Protein AF-A0A392MQQ7-F1 (afdb_monomer_lite)

Foldseek 3Di:
DDWCFPPCVVVLVCLLVVCVVPVDCVSVVVNVVSVVVQCVLQDDVLGGFDADPPPSHGPAQKDAPRCQCVLVSCVSVVNNPSSVRNNVVQVVLCVVPVHRARIAGPVVRHGDDDDPPPD

Structure (mmCIF, N/CA/C/O backbone):
data_AF-A0A392MQQ7-F1
#
_entry.id   AF-A0A392MQQ7-F1
#
loop_
_atom_site.group_PDB
_atom_site.id
_atom_site.type_symbol
_atom_site.label_atom_id
_atom_site.label_alt_id
_atom_site.label_comp_id
_atom_site.label_asym_id
_atom_site.label_entity_id
_atom_site.label_seq_id
_atom_site.pdbx_PDB_ins_code
_atom_site.Cartn_x
_atom_site.Cartn_y
_atom_site.Cartn_z
_atom_site.occupancy
_atom_site.B_iso_or_equiv
_atom_site.auth_seq_id
_atom_site.auth_comp_id
_atom_site.auth_asym_id
_atom_site.auth_atom_id
_atom_site.pdbx_PDB_model_num
ATOM 1 N N . ASP A 1 1 ? 8.152 13.358 -1.008 1.00 88.25 1 ASP A N 1
ATOM 2 C CA . ASP A 1 1 ? 7.552 12.265 -1.799 1.00 88.25 1 ASP A CA 1
ATOM 3 C C . ASP A 1 1 ? 6.572 11.486 -0.942 1.00 88.25 1 ASP A C 1
ATOM 5 O O . ASP A 1 1 ? 6.660 11.557 0.279 1.00 88.25 1 ASP A O 1
ATOM 9 N N . ALA A 1 2 ? 5.612 10.821 -1.573 1.00 93.12 2 ALA A N 1
ATOM 10 C CA . ALA A 1 2 ? 4.586 9.995 -0.956 1.00 93.12 2 ALA A CA 1
ATOM 11 C C . ALA A 1 2 ? 4.631 8.593 -1.574 1.00 93.12 2 ALA A C 1
ATOM 13 O O . ALA A 1 2 ? 4.889 8.437 -2.769 1.00 93.12 2 ALA A O 1
ATOM 14 N N . GLY A 1 3 ? 4.377 7.580 -0.752 1.00 94.69 3 GLY A N 1
ATOM 15 C CA . GLY A 1 3 ? 4.466 6.176 -1.125 1.00 94.69 3 GLY A CA 1
ATOM 16 C C . GLY A 1 3 ? 3.778 5.290 -0.089 1.00 94.69 3 GLY A C 1
ATOM 17 O O . GLY A 1 3 ? 3.168 5.778 0.865 1.00 94.69 3 GLY A O 1
ATOM 18 N N . ILE A 1 4 ? 3.899 3.979 -0.283 1.00 96.31 4 ILE A N 1
ATOM 19 C CA . ILE A 1 4 ? 3.416 2.967 0.670 1.00 96.31 4 ILE A CA 1
ATOM 20 C C . ILE A 1 4 ? 4.543 2.098 1.245 1.00 96.31 4 ILE A C 1
ATOM 22 O O . ILE A 1 4 ? 4.262 1.211 2.033 1.00 96.31 4 ILE A O 1
ATOM 26 N N . GLY A 1 5 ? 5.792 2.288 0.808 1.00 91.44 5 GLY A N 1
ATOM 27 C CA . GLY A 1 5 ? 6.932 1.453 1.201 1.00 91.44 5 GLY A CA 1
ATOM 28 C C . GLY A 1 5 ? 7.790 2.095 2.288 1.00 91.44 5 GLY A C 1
ATOM 29 O O . GLY A 1 5 ? 7.271 2.689 3.232 1.00 91.44 5 GLY A O 1
ATOM 30 N N . THR 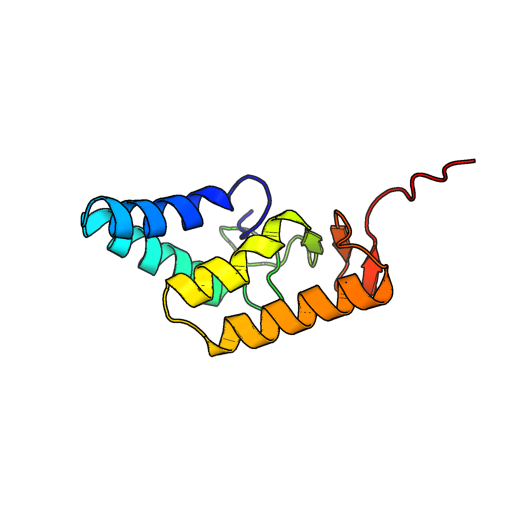A 1 6 ? 9.108 1.994 2.120 1.00 88.81 6 THR A N 1
ATOM 31 C CA . THR A 1 6 ? 10.133 2.478 3.053 1.00 88.81 6 THR A CA 1
ATOM 32 C C . THR A 1 6 ? 9.780 3.807 3.729 1.00 88.81 6 THR A C 1
ATOM 34 O O . THR A 1 6 ? 9.406 4.778 3.072 1.00 88.81 6 THR A O 1
ATOM 37 N N . SER A 1 7 ? 9.964 3.857 5.050 1.00 90.56 7 SER A N 1
ATOM 38 C CA . SER A 1 7 ? 9.751 5.025 5.925 1.00 90.56 7 SER A CA 1
ATOM 39 C C . SER A 1 7 ? 8.295 5.419 6.201 1.00 90.56 7 SER A C 1
ATOM 41 O O . SER A 1 7 ? 8.081 6.271 7.063 1.00 90.56 7 SER A O 1
ATOM 43 N N . ILE A 1 8 ? 7.303 4.833 5.521 1.00 95.38 8 ILE A N 1
ATOM 44 C CA . ILE A 1 8 ? 5.876 5.152 5.729 1.00 95.38 8 ILE A CA 1
ATOM 45 C C . ILE A 1 8 ? 4.974 3.915 5.858 1.00 95.38 8 ILE A C 1
ATOM 47 O O . ILE A 1 8 ? 3.872 4.023 6.381 1.00 95.38 8 ILE A O 1
ATOM 51 N N . ASP A 1 9 ? 5.427 2.737 5.437 1.00 95.31 9 ASP A N 1
ATOM 52 C CA . ASP A 1 9 ? 4.721 1.451 5.526 1.00 95.31 9 ASP A CA 1
ATOM 53 C C . ASP A 1 9 ? 3.928 1.241 6.836 1.00 95.31 9 ASP A C 1
ATOM 55 O O . ASP A 1 9 ? 2.696 1.137 6.847 1.00 95.31 9 ASP A O 1
ATOM 59 N N . SER A 1 10 ? 4.635 1.265 7.959 1.00 97.12 10 SER A N 1
ATOM 60 C CA . SER A 1 10 ? 4.128 1.001 9.303 1.00 97.12 10 SER A CA 1
ATOM 61 C C . SER A 1 10 ? 3.136 2.049 9.807 1.00 97.12 10 SER A C 1
ATOM 63 O O . SER A 1 10 ? 2.332 1.728 10.683 1.00 97.12 10 SER A O 1
ATOM 65 N N . PHE A 1 11 ? 3.114 3.262 9.240 1.00 98.12 11 PHE A N 1
ATOM 66 C CA . PHE A 1 11 ? 2.088 4.262 9.554 1.00 98.12 11 PHE A CA 1
ATOM 67 C C . PHE A 1 11 ? 0.697 3.735 9.187 1.00 98.12 11 PHE A C 1
ATOM 69 O O . PHE A 1 11 ? -0.196 3.719 10.034 1.00 98.12 11 PHE A O 1
ATOM 76 N N . TYR A 1 12 ? 0.527 3.215 7.967 1.00 98.38 12 TYR A N 1
ATOM 77 C CA . TYR A 1 12 ? -0.748 2.638 7.533 1.00 98.38 12 TYR A CA 1
ATOM 78 C C . TYR A 1 12 ? -1.119 1.405 8.357 1.00 98.38 12 TYR A C 1
ATOM 80 O O . TYR A 1 12 ? -2.272 1.249 8.765 1.00 98.38 12 TYR A O 1
ATOM 88 N N . GLU A 1 13 ? -0.140 0.537 8.632 1.00 98.25 13 GLU A N 1
ATOM 89 C CA . GLU A 1 13 ? -0.378 -0.661 9.434 1.00 98.25 13 GLU A CA 1
ATOM 90 C C . GLU A 1 13 ? -0.863 -0.324 10.839 1.00 98.25 13 GLU A C 1
ATOM 92 O O . GLU A 1 13 ? -1.786 -0.966 11.338 1.00 98.25 13 GLU A O 1
ATOM 97 N N . TYR A 1 14 ? -0.230 0.649 11.493 1.00 98.25 14 TYR A N 1
ATOM 98 C CA . TYR A 1 14 ? -0.505 0.948 12.891 1.00 98.25 14 TYR A CA 1
ATOM 99 C C . TYR A 1 14 ? -1.840 1.650 13.060 1.00 98.25 14 TYR A C 1
ATOM 101 O O . TYR A 1 14 ? -2.511 1.365 14.042 1.00 98.25 14 TYR A O 1
ATOM 109 N N . LEU A 1 15 ? -2.276 2.480 12.110 1.00 98.62 15 LEU A N 1
ATOM 110 C CA . LEU A 1 15 ? -3.612 3.074 12.172 1.00 98.62 15 LEU A CA 1
ATOM 111 C C . LEU A 1 15 ? -4.702 1.994 12.159 1.00 98.62 15 LEU A C 1
ATOM 113 O O . LEU A 1 15 ? -5.530 1.937 13.068 1.00 98.62 15 LEU A O 1
ATOM 117 N N . LEU A 1 16 ? -4.660 1.067 11.196 1.00 98.56 16 LEU A N 1
ATOM 118 C CA . LEU A 1 16 ? -5.671 0.010 11.141 1.00 98.56 16 LEU A CA 1
ATOM 119 C C . LEU A 1 16 ? -5.552 -0.959 12.325 1.00 98.56 16 LEU A C 1
ATOM 121 O O . LEU A 1 16 ? -6.556 -1.324 12.933 1.00 98.56 16 LEU A O 1
ATOM 125 N N . LYS A 1 17 ? -4.331 -1.369 12.692 1.00 98.44 17 LYS A N 1
ATOM 126 C CA . LYS A 1 17 ? -4.115 -2.289 13.822 1.00 98.44 17 LYS A CA 1
ATOM 127 C C . LYS A 1 17 ? -4.505 -1.657 15.160 1.00 98.44 17 LYS A C 1
ATOM 129 O O . LYS A 1 17 ? -5.050 -2.364 16.002 1.00 98.44 17 LYS A O 1
ATOM 134 N N . ALA A 1 18 ? -4.262 -0.362 15.363 1.00 98.38 18 ALA A N 1
ATOM 135 C CA . ALA A 1 18 ? -4.669 0.352 16.572 1.00 98.38 18 ALA A CA 1
ATOM 136 C C . ALA A 1 18 ? -6.192 0.428 16.685 1.00 98.38 18 ALA A C 1
ATOM 138 O O . ALA A 1 18 ? -6.722 0.126 17.753 1.00 98.38 18 ALA A O 1
ATOM 139 N N . TYR A 1 19 ? -6.901 0.724 15.589 1.00 98.44 19 TYR A N 1
ATOM 140 C CA . TYR A 1 19 ? -8.361 0.632 15.570 1.00 98.44 19 TYR A CA 1
ATOM 141 C C . TYR A 1 19 ? -8.845 -0.771 15.952 1.00 98.44 19 TYR A C 1
ATOM 143 O O . TYR A 1 19 ? -9.661 -0.922 16.854 1.00 98.44 19 TYR A O 1
ATOM 151 N N . LEU A 1 20 ? -8.302 -1.815 15.322 1.00 97.75 20 LEU A N 1
ATOM 152 C CA . LEU A 1 20 ? -8.719 -3.193 15.601 1.00 97.75 20 LEU A CA 1
ATOM 153 C C . LEU A 1 20 ? -8.420 -3.636 17.038 1.00 97.75 20 LEU A C 1
ATOM 155 O O . LEU A 1 20 ? -9.161 -4.444 17.596 1.00 97.75 20 LEU A O 1
ATOM 159 N N . LEU A 1 21 ? -7.328 -3.144 17.626 1.00 98.31 21 LEU A N 1
ATOM 160 C CA . LEU A 1 21 ? -6.901 -3.517 18.972 1.00 98.31 21 LEU A CA 1
ATOM 161 C C . LEU A 1 21 ? -7.637 -2.736 20.066 1.00 98.31 21 LEU A C 1
ATOM 163 O O . LEU A 1 21 ? -7.980 -3.314 21.096 1.00 98.31 21 LEU A O 1
ATOM 167 N N . PHE A 1 22 ? -7.846 -1.434 19.866 1.00 98.06 22 PHE A N 1
ATOM 168 C CA . PHE A 1 22 ? -8.353 -0.525 20.899 1.00 98.06 22 PHE A CA 1
ATOM 169 C C . PHE A 1 22 ? -9.795 -0.063 20.664 1.00 98.06 22 PHE A C 1
ATOM 171 O O . PHE A 1 22 ? -10.434 0.400 21.605 1.00 98.06 22 PHE A O 1
ATOM 178 N N . GLY A 1 23 ? -10.320 -0.202 19.446 1.00 97.25 23 GLY A N 1
ATOM 179 C CA . GLY A 1 23 ? -11.664 0.244 19.069 1.00 97.25 23 GLY A CA 1
ATOM 180 C C . GLY A 1 23 ? -11.817 1.762 18.948 1.00 97.25 23 GLY A C 1
ATOM 181 O O . GLY A 1 23 ? -12.941 2.252 18.967 1.00 97.25 23 GLY A O 1
ATOM 182 N N . ASP A 1 24 ? -10.713 2.511 18.867 1.00 97.44 24 ASP A N 1
ATOM 183 C CA . ASP A 1 24 ? -10.748 3.969 18.734 1.00 97.44 24 ASP A CA 1
ATOM 184 C C . ASP A 1 24 ? -10.944 4.380 17.267 1.00 97.44 24 ASP A C 1
ATOM 186 O O . ASP A 1 24 ? -10.067 4.193 16.418 1.00 97.44 24 ASP A O 1
ATOM 190 N N . GLU A 1 25 ? -12.126 4.924 16.982 1.00 97.88 25 GLU A N 1
ATOM 191 C CA . GLU A 1 25 ? -12.581 5.337 15.653 1.00 97.88 25 GLU A CA 1
ATOM 192 C C . GLU A 1 25 ? -11.716 6.447 15.032 1.00 97.88 25 GLU A C 1
ATOM 194 O O . GLU A 1 25 ? -11.687 6.574 13.807 1.00 97.88 25 GLU A O 1
ATOM 199 N N . GLU A 1 26 ? -10.966 7.223 15.826 1.00 98.19 26 GLU A N 1
ATOM 200 C CA . GLU A 1 26 ? -10.044 8.228 15.278 1.00 98.19 26 GLU A CA 1
ATOM 201 C C . GLU A 1 26 ? -8.966 7.568 14.406 1.00 98.19 26 GLU A C 1
ATOM 203 O O . GLU A 1 26 ? -8.674 8.040 13.304 1.00 98.19 26 GLU A O 1
ATOM 208 N N . TYR A 1 27 ? -8.425 6.423 14.836 1.00 98.44 27 TYR A N 1
ATOM 209 C CA . TYR A 1 27 ? -7.438 5.691 14.042 1.00 98.44 27 TYR A CA 1
ATOM 210 C C . TYR A 1 27 ? -8.032 5.129 12.752 1.00 98.44 27 TYR A C 1
ATOM 212 O O . TYR A 1 27 ? -7.363 5.156 11.716 1.00 98.44 27 TYR A O 1
ATOM 220 N N . LEU A 1 28 ? -9.283 4.653 12.791 1.00 98.44 28 LEU A N 1
ATOM 221 C CA . LEU A 1 28 ? -9.968 4.182 11.588 1.00 98.44 28 LEU A CA 1
ATOM 222 C C . LEU A 1 28 ? -10.189 5.328 10.602 1.00 98.44 28 LEU A C 1
ATOM 224 O O . LEU A 1 28 ? -9.929 5.160 9.413 1.00 98.44 28 LEU A O 1
ATOM 228 N N . TYR A 1 29 ? -10.630 6.485 11.091 1.00 98.56 29 TYR A N 1
ATOM 229 C CA . TYR A 1 29 ? -10.845 7.668 10.266 1.00 98.56 29 TYR A CA 1
ATOM 230 C C . TYR A 1 29 ? -9.554 8.096 9.554 1.00 98.56 29 TYR A C 1
ATOM 232 O O . TYR A 1 29 ? -9.535 8.228 8.331 1.00 98.56 29 TYR A O 1
ATOM 240 N N . ILE A 1 30 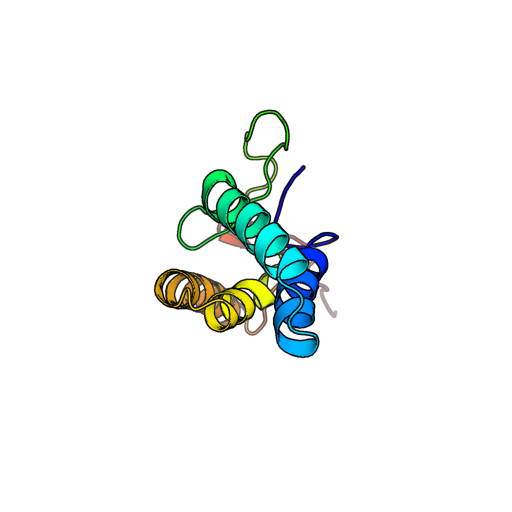? -8.444 8.228 10.290 1.00 98.56 30 ILE A N 1
ATOM 241 C CA . ILE A 1 30 ? -7.151 8.607 9.699 1.00 98.56 30 ILE A CA 1
ATOM 242 C C . ILE A 1 30 ? -6.674 7.533 8.709 1.00 98.56 30 ILE A C 1
ATOM 244 O O . ILE A 1 30 ? -6.175 7.871 7.634 1.00 98.56 30 ILE A O 1
ATOM 248 N N . PHE A 1 31 ? -6.850 6.245 9.035 1.00 98.62 31 PHE A N 1
ATOM 249 C CA . PHE A 1 31 ? -6.525 5.149 8.119 1.00 98.62 31 PHE A CA 1
ATOM 250 C C . PHE A 1 31 ? -7.305 5.262 6.810 1.00 98.62 31 PHE A C 1
ATOM 252 O O . PHE A 1 31 ? -6.709 5.147 5.744 1.00 98.62 31 PHE A O 1
ATOM 259 N N . GLN A 1 32 ? -8.617 5.490 6.875 1.00 98.56 32 GLN A N 1
ATOM 260 C CA . GLN A 1 32 ? -9.476 5.577 5.696 1.00 98.56 32 GLN A CA 1
ATOM 261 C C . GLN A 1 32 ? -9.088 6.751 4.795 1.00 98.56 32 GLN A C 1
ATOM 263 O O . GLN A 1 32 ? -8.977 6.564 3.583 1.00 98.56 32 GLN A O 1
ATOM 268 N N . GLU A 1 33 ? -8.805 7.922 5.372 1.00 98.62 33 GLU A N 1
ATOM 269 C CA . GLU A 1 33 ? -8.338 9.091 4.617 1.00 98.62 33 GLU A CA 1
ATOM 270 C C . GLU A 1 33 ? -6.992 8.811 3.930 1.00 98.62 33 GLU A C 1
ATOM 272 O O . GLU A 1 33 ? -6.843 9.017 2.722 1.00 98.62 33 GLU A O 1
ATOM 277 N N . ALA A 1 34 ? -6.023 8.263 4.670 1.00 98.25 34 ALA A N 1
ATOM 278 C CA . ALA A 1 34 ? -4.706 7.932 4.132 1.00 98.25 34 ALA A CA 1
ATOM 279 C C . ALA A 1 34 ? -4.772 6.824 3.065 1.00 98.25 34 ALA A C 1
ATOM 281 O O . ALA A 1 34 ? -4.129 6.927 2.020 1.00 98.25 34 ALA A O 1
ATOM 282 N N . TYR A 1 35 ? -5.567 5.778 3.298 1.00 98.44 35 TYR A N 1
ATOM 283 C CA . TYR A 1 35 ? -5.770 4.673 2.362 1.00 98.44 35 TYR A CA 1
ATOM 284 C C . TYR A 1 35 ? -6.443 5.150 1.074 1.00 98.44 35 TYR A C 1
ATOM 286 O O . TYR A 1 35 ? -5.990 4.812 -0.018 1.00 98.44 35 TYR A O 1
ATOM 294 N N . SER A 1 36 ? -7.486 5.976 1.189 1.00 98.38 36 SER A N 1
ATOM 295 C CA . SER A 1 36 ? -8.179 6.572 0.043 1.00 98.38 36 SER A CA 1
ATOM 296 C C . SER A 1 36 ? -7.220 7.408 -0.809 1.00 98.38 36 SER A C 1
ATOM 298 O O . SER A 1 36 ? -7.149 7.224 -2.026 1.00 98.38 36 SER A O 1
ATOM 300 N N . ALA A 1 37 ? -6.398 8.252 -0.175 1.00 97.81 37 ALA A N 1
ATOM 301 C CA . ALA A 1 37 ? -5.371 9.026 -0.867 1.00 97.81 37 ALA A CA 1
ATOM 302 C C . ALA A 1 37 ? -4.320 8.127 -1.545 1.00 97.81 37 ALA A C 1
ATOM 304 O O . ALA A 1 37 ? -3.984 8.346 -2.710 1.00 97.81 37 ALA A O 1
ATOM 305 N N . ALA A 1 38 ? -3.843 7.079 -0.865 1.00 97.81 38 ALA A N 1
ATOM 306 C CA . ALA A 1 38 ? -2.897 6.121 -1.437 1.00 97.81 38 ALA A CA 1
ATOM 307 C C . ALA A 1 38 ? -3.481 5.406 -2.667 1.00 97.81 38 ALA A C 1
ATOM 309 O O . ALA A 1 38 ? -2.831 5.313 -3.708 1.00 97.81 38 ALA A O 1
ATOM 310 N N . MET A 1 39 ? -4.733 4.955 -2.581 1.00 97.75 39 MET A N 1
ATOM 311 C CA . MET A 1 39 ? -5.434 4.311 -3.694 1.00 97.75 39 MET A CA 1
ATOM 312 C C . MET A 1 39 ? -5.734 5.268 -4.850 1.00 97.75 39 MET A C 1
ATOM 314 O O . MET A 1 39 ? -5.851 4.819 -5.986 1.00 97.75 39 MET A O 1
ATOM 318 N N . HIS A 1 40 ? -5.853 6.570 -4.591 1.00 97.19 40 HIS A N 1
ATOM 319 C CA . HIS A 1 40 ? -6.096 7.563 -5.633 1.00 97.19 40 HIS A CA 1
ATOM 320 C C . HIS A 1 40 ? -4.814 7.999 -6.357 1.00 97.19 40 HIS A C 1
ATOM 322 O O . HIS A 1 40 ? -4.810 8.092 -7.582 1.00 97.19 40 HIS A O 1
ATOM 328 N N . TYR A 1 41 ? -3.737 8.269 -5.614 1.00 96.75 41 TYR A N 1
ATOM 329 C CA . TYR A 1 41 ? -2.525 8.891 -6.163 1.00 96.75 41 TYR A CA 1
ATOM 330 C C . TYR A 1 41 ? -1.377 7.917 -6.433 1.00 96.75 41 TYR A C 1
ATOM 332 O O . TYR A 1 41 ? -0.546 8.197 -7.290 1.00 96.75 41 TYR A O 1
ATOM 340 N N . LEU A 1 42 ? -1.291 6.807 -5.695 1.00 96.31 42 LEU A N 1
ATOM 341 C CA . LEU A 1 42 ? -0.134 5.903 -5.752 1.00 96.31 42 LEU A CA 1
ATOM 342 C C . LEU A 1 42 ? -0.427 4.634 -6.550 1.00 96.31 42 LEU A C 1
ATOM 344 O O . LEU A 1 42 ? 0.494 4.016 -7.083 1.00 96.31 42 LEU A O 1
ATOM 348 N N . TYR A 1 43 ? -1.695 4.224 -6.609 1.00 96.50 43 TYR A N 1
ATOM 349 C CA . TYR A 1 43 ? -2.106 2.967 -7.218 1.00 96.50 43 TYR A CA 1
ATOM 350 C C . TYR A 1 43 ? -2.162 3.052 -8.747 1.00 96.50 43 TYR A C 1
ATOM 352 O O . TYR A 1 43 ? -2.999 3.732 -9.338 1.00 96.50 43 TYR A O 1
ATOM 360 N N . HIS A 1 44 ? -1.306 2.266 -9.388 1.00 94.31 44 HIS A N 1
ATOM 361 C CA . HIS A 1 44 ? -1.294 2.023 -10.823 1.00 94.31 44 HIS A CA 1
ATOM 362 C C . HIS A 1 44 ? -1.389 0.524 -11.053 1.00 94.31 44 HIS A C 1
ATOM 364 O O . HIS A 1 44 ? -0.363 -0.153 -11.083 1.00 94.31 44 HIS A O 1
ATOM 370 N N . ASP A 1 45 ? -2.616 0.010 -11.181 1.00 94.25 45 ASP A N 1
ATOM 371 C CA . ASP A 1 45 ? -2.891 -1.430 -11.207 1.00 94.25 45 ASP A CA 1
ATOM 372 C C . ASP A 1 45 ? -1.868 -2.232 -12.043 1.00 94.25 45 ASP A C 1
ATOM 374 O O . ASP A 1 45 ? -1.655 -1.908 -13.217 1.00 94.25 45 ASP A O 1
ATOM 378 N N . PRO A 1 46 ? -1.233 -3.279 -11.477 1.00 95.88 46 PRO A N 1
ATOM 379 C CA . PRO A 1 46 ? -1.367 -3.819 -10.112 1.00 95.88 46 PRO A CA 1
ATOM 380 C C . PRO A 1 46 ? -0.314 -3.303 -9.100 1.00 95.88 46 PRO A C 1
ATOM 382 O O . PRO A 1 46 ? -0.063 -3.957 -8.091 1.00 95.88 46 PRO A O 1
ATOM 385 N N . TRP A 1 47 ? 0.354 -2.184 -9.376 1.00 96.00 47 TRP A N 1
ATOM 386 C CA . TRP A 1 47 ? 1.501 -1.665 -8.622 1.00 96.00 47 TRP A CA 1
ATOM 387 C C . TRP A 1 47 ? 1.194 -0.380 -7.851 1.00 96.00 47 TRP A C 1
ATOM 389 O O . TRP A 1 47 ? 0.172 0.270 -8.061 1.00 96.00 47 TRP A O 1
ATOM 399 N N . 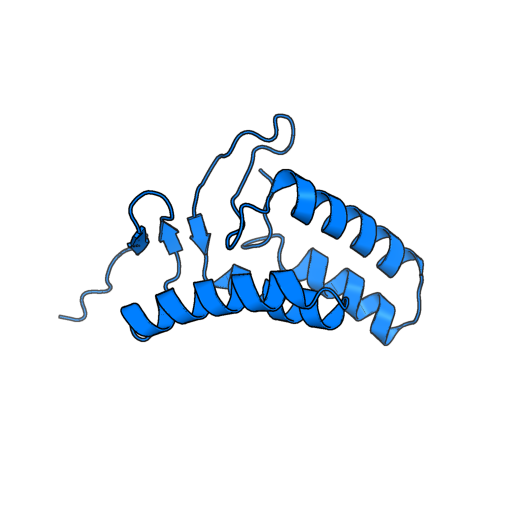TYR A 1 48 ? 2.131 0.005 -6.985 1.00 95.81 48 TYR A N 1
ATOM 400 C CA . TYR A 1 48 ? 2.116 1.275 -6.268 1.00 95.81 48 TYR A CA 1
ATOM 401 C C . TYR A 1 48 ? 3.450 1.982 -6.470 1.00 95.81 48 TYR A C 1
ATOM 403 O O . TYR A 1 48 ? 4.499 1.395 -6.202 1.00 95.81 48 TYR A O 1
ATOM 411 N N . VAL A 1 49 ? 3.407 3.221 -6.948 1.00 94.50 49 VAL A N 1
ATOM 412 C CA . VAL A 1 49 ? 4.604 4.019 -7.255 1.00 94.50 49 VAL A CA 1
ATOM 413 C C . VAL A 1 49 ? 4.815 5.110 -6.213 1.00 94.50 49 VAL A C 1
ATOM 415 O O . VAL A 1 49 ? 3.905 5.448 -5.456 1.00 94.50 49 VAL A O 1
ATOM 418 N N . GLU A 1 50 ? 6.015 5.681 -6.189 1.00 93.19 50 GLU A N 1
ATOM 419 C CA . GLU A 1 50 ? 6.284 6.880 -5.400 1.00 93.19 50 GLU A CA 1
ATOM 420 C C . GLU A 1 50 ? 6.011 8.131 -6.232 1.00 93.19 50 GLU A C 1
ATOM 422 O O . GLU A 1 50 ? 6.426 8.230 -7.393 1.00 93.19 50 GLU A O 1
ATOM 427 N N . VAL A 1 51 ? 5.334 9.103 -5.626 1.00 94.56 51 VAL A N 1
ATOM 428 C CA . VAL A 1 51 ? 4.955 10.368 -6.267 1.00 94.56 51 VAL A CA 1
ATOM 429 C C . VAL A 1 51 ? 5.420 11.564 -5.447 1.00 94.56 51 VAL A C 1
ATOM 431 O O . VAL A 1 51 ? 5.667 11.476 -4.245 1.00 94.56 51 VAL A O 1
ATOM 434 N N . ASN A 1 52 ? 5.508 12.725 -6.080 1.00 95.50 52 ASN A N 1
ATOM 435 C CA . ASN A 1 52 ? 5.716 13.976 -5.379 1.00 95.50 52 ASN A CA 1
ATOM 436 C C . ASN A 1 52 ? 4.418 14.364 -4.655 1.00 95.50 52 ASN A C 1
ATOM 438 O O . ASN A 1 52 ? 3.348 14.360 -5.256 1.00 95.50 52 ASN A O 1
ATOM 442 N N . MET A 1 53 ? 4.515 14.715 -3.374 1.00 93.25 53 MET A N 1
ATOM 443 C CA . MET A 1 53 ? 3.338 14.934 -2.522 1.00 93.25 53 MET A CA 1
ATOM 444 C C . MET A 1 53 ? 2.493 16.157 -2.910 1.00 93.25 53 MET A C 1
ATOM 446 O O . MET A 1 53 ? 1.295 16.154 -2.658 1.00 93.25 53 MET A O 1
ATOM 450 N N . ASP A 1 54 ? 3.095 17.171 -3.542 1.00 94.19 54 ASP A N 1
ATOM 451 C CA . ASP A 1 54 ? 2.398 18.409 -3.912 1.00 94.19 54 ASP A CA 1
ATOM 452 C C . ASP A 1 54 ? 1.815 18.346 -5.330 1.00 94.19 54 ASP A C 1
ATOM 454 O O . ASP A 1 54 ? 0.737 18.873 -5.599 1.00 94.19 54 ASP A O 1
ATOM 458 N N . SER A 1 55 ? 2.538 17.716 -6.261 1.00 94.94 55 SER A N 1
ATOM 459 C CA . SER A 1 55 ? 2.188 17.690 -7.690 1.00 94.94 55 SER A CA 1
ATOM 460 C C . SER A 1 55 ? 1.599 16.367 -8.178 1.00 94.94 55 SER A C 1
ATOM 462 O O . SER A 1 55 ? 1.134 16.305 -9.314 1.00 94.94 55 SER A O 1
ATOM 464 N N . ALA A 1 56 ? 1.655 15.308 -7.364 1.00 92.62 56 ALA A N 1
ATOM 465 C CA . ALA A 1 56 ? 1.319 13.930 -7.733 1.00 92.62 56 ALA A CA 1
ATOM 466 C C . ALA A 1 56 ? 2.111 13.369 -8.936 1.00 92.62 56 ALA A C 1
ATOM 468 O O . ALA A 1 56 ? 1.759 12.329 -9.490 1.00 92.62 56 ALA A O 1
ATOM 469 N N . ALA A 1 57 ? 3.199 14.027 -9.351 1.00 93.88 57 ALA A N 1
ATOM 470 C CA . ALA A 1 57 ? 4.059 13.523 -10.415 1.00 93.88 57 ALA A CA 1
ATOM 471 C C . ALA A 1 57 ? 4.822 12.277 -9.941 1.00 93.88 57 ALA A C 1
ATOM 473 O O . ALA A 1 57 ? 5.391 12.288 -8.850 1.00 93.88 57 ALA A O 1
ATOM 474 N N . ILE A 1 58 ? 4.869 11.224 -10.764 1.00 91.50 58 ILE A N 1
ATOM 475 C CA . ILE A 1 58 ? 5.633 10.003 -10.465 1.00 91.50 58 ILE A CA 1
ATOM 476 C C . ILE A 1 58 ? 7.115 10.361 -10.332 1.00 91.50 58 ILE A C 1
ATOM 478 O O . ILE A 1 58 ? 7.709 10.915 -11.258 1.00 91.50 58 ILE A O 1
ATOM 482 N N . VAL A 1 59 ? 7.705 10.018 -9.189 1.00 88.25 59 VAL A N 1
ATOM 483 C CA . VAL A 1 59 ? 9.128 10.229 -8.896 1.00 88.25 59 VAL A CA 1
ATOM 484 C C . VAL A 1 59 ? 9.899 8.948 -9.189 1.00 88.25 59 VAL A C 1
ATOM 486 O O . VAL A 1 59 ? 10.874 8.978 -9.937 1.00 88.25 59 VAL A O 1
ATOM 489 N N . TRP A 1 60 ? 9.418 7.810 -8.672 1.00 81.50 60 TRP A N 1
ATOM 490 C CA . TRP A 1 60 ? 10.056 6.507 -8.859 1.00 81.50 60 TRP A CA 1
ATOM 491 C C . TRP A 1 60 ? 9.031 5.419 -9.213 1.00 81.50 60 TRP A C 1
ATOM 493 O O . TRP A 1 60 ? 8.194 5.066 -8.379 1.00 81.50 60 TRP A O 1
ATOM 503 N N . PRO A 1 61 ? 9.105 4.817 -10.418 1.00 84.19 61 PRO A N 1
ATOM 504 C CA . PRO A 1 61 ? 8.317 3.640 -10.774 1.00 84.19 61 PRO A CA 1
ATOM 505 C C . PRO A 1 61 ? 8.999 2.376 -10.224 1.00 84.19 61 PRO A C 1
ATOM 507 O O . PRO A 1 61 ? 9.455 1.516 -10.981 1.00 84.19 61 PRO A O 1
ATOM 510 N N . LEU A 1 62 ? 9.142 2.297 -8.903 1.00 86.81 62 LEU A N 1
ATOM 511 C CA . LEU A 1 62 ? 9.885 1.248 -8.210 1.00 86.81 62 LEU A CA 1
ATOM 512 C C . LEU A 1 62 ? 8.946 0.464 -7.292 1.00 86.81 62 LEU A C 1
ATOM 514 O O . LEU A 1 62 ? 8.312 1.047 -6.419 1.00 86.81 62 LEU A O 1
ATOM 518 N N . PHE A 1 63 ? 8.911 -0.858 -7.458 1.00 88.88 63 PHE A N 1
ATOM 519 C CA . PHE A 1 63 ? 8.432 -1.753 -6.410 1.00 88.88 63 PHE A CA 1
ATOM 520 C C . PHE A 1 63 ? 9.584 -2.030 -5.441 1.00 88.88 63 PHE A C 1
ATOM 522 O O . PHE A 1 63 ? 10.634 -2.496 -5.883 1.00 88.88 63 PHE A O 1
ATOM 529 N N . ASN A 1 64 ? 9.414 -1.762 -4.147 1.00 89.00 64 ASN A N 1
ATOM 530 C CA . ASN A 1 64 ? 10.388 -2.140 -3.118 1.00 89.00 64 ASN A CA 1
ATOM 531 C C . ASN A 1 64 ? 9.870 -3.292 -2.247 1.00 89.00 64 ASN A C 1
ATOM 533 O O . ASN A 1 64 ? 8.663 -3.446 -2.059 1.00 89.00 64 ASN A O 1
ATOM 537 N N . SER A 1 65 ? 10.789 -4.110 -1.726 1.00 91.75 65 SER A N 1
ATOM 538 C CA . SER A 1 65 ? 10.470 -5.321 -0.953 1.00 91.75 65 SER A CA 1
ATOM 539 C C . SER A 1 65 ? 9.544 -5.036 0.232 1.00 91.75 65 SER A C 1
ATOM 541 O O . SER A 1 65 ? 8.648 -5.834 0.516 1.00 91.75 65 SER A O 1
ATOM 543 N N . LEU A 1 66 ? 9.713 -3.878 0.879 1.00 93.44 66 LEU A N 1
ATOM 544 C CA . LEU A 1 66 ? 8.916 -3.470 2.029 1.00 93.44 66 LEU A CA 1
ATOM 545 C C . LEU A 1 66 ? 7.448 -3.263 1.674 1.00 93.44 66 LEU A C 1
ATOM 547 O O . LEU A 1 66 ? 6.620 -3.557 2.518 1.00 93.44 66 LEU A O 1
ATOM 551 N N . GLN A 1 67 ? 7.085 -2.910 0.433 1.00 95.44 67 GLN A N 1
ATOM 552 C CA . GLN A 1 67 ? 5.679 -2.807 -0.000 1.00 95.44 67 GLN A CA 1
ATOM 553 C C . GLN A 1 67 ? 4.921 -4.147 0.038 1.00 95.44 67 GLN A C 1
ATOM 555 O O . GLN A 1 67 ? 3.696 -4.160 -0.091 1.00 95.44 67 GLN A O 1
ATOM 560 N N . ALA A 1 68 ? 5.605 -5.280 0.239 1.00 95.69 68 ALA A N 1
ATOM 561 C CA . ALA A 1 68 ? 4.992 -6.607 0.279 1.00 95.69 68 ALA A CA 1
ATOM 562 C C . ALA A 1 68 ? 3.945 -6.798 1.397 1.00 95.69 68 ALA A C 1
ATOM 564 O O . ALA A 1 68 ? 3.119 -7.705 1.284 1.00 95.69 68 ALA A O 1
ATOM 565 N N . PHE A 1 69 ? 3.919 -5.954 2.438 1.00 97.00 69 PHE A N 1
ATOM 566 C CA . PHE A 1 69 ? 2.855 -5.984 3.459 1.00 97.00 69 PHE A CA 1
ATOM 567 C C . PHE A 1 69 ? 1.489 -5.527 2.923 1.00 97.00 69 PHE A C 1
ATOM 569 O O . PHE A 1 69 ? 0.452 -5.944 3.447 1.00 97.00 69 PHE A O 1
ATOM 576 N N . TRP A 1 70 ? 1.474 -4.676 1.891 1.00 98.00 70 TRP A N 1
ATOM 577 C CA . TRP A 1 70 ? 0.296 -3.905 1.496 1.00 98.00 70 TRP A CA 1
ATOM 578 C C . TRP A 1 70 ? -0.923 -4.767 1.144 1.00 98.00 70 TRP A C 1
ATOM 580 O O . TRP A 1 70 ? -1.988 -4.511 1.703 1.00 98.00 70 TRP A O 1
ATOM 590 N N . PRO A 1 71 ? -0.816 -5.847 0.338 1.00 98.19 71 PRO A N 1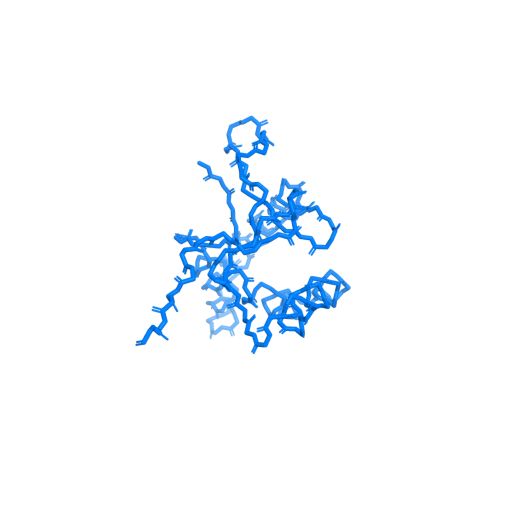
ATOM 591 C CA . PRO A 1 71 ? -1.960 -6.720 0.077 1.00 98.19 71 PRO A CA 1
ATOM 592 C C . PRO A 1 71 ? -2.549 -7.344 1.349 1.00 98.19 71 PRO A C 1
ATOM 594 O O . PRO A 1 71 ? -3.759 -7.524 1.445 1.00 98.19 71 PRO A O 1
ATOM 597 N N . GLY A 1 72 ? -1.710 -7.655 2.343 1.00 98.19 72 GLY A N 1
ATOM 598 C CA . GLY A 1 72 ? -2.169 -8.154 3.639 1.00 98.19 72 GLY A CA 1
ATOM 599 C C . GLY A 1 72 ? -2.967 -7.102 4.408 1.00 98.19 72 GLY A C 1
ATOM 600 O O . GLY A 1 72 ? -4.024 -7.412 4.960 1.00 98.19 72 GLY A O 1
ATOM 601 N N . LEU A 1 73 ? -2.508 -5.847 4.385 1.00 98.44 73 LEU A N 1
ATOM 602 C CA . LEU A 1 73 ? -3.235 -4.725 4.978 1.00 98.44 73 LEU A CA 1
ATOM 603 C C . LEU A 1 73 ? -4.570 -4.465 4.266 1.00 98.44 73 LEU A C 1
ATOM 605 O O . LEU A 1 73 ? -5.582 -4.257 4.928 1.00 98.44 73 LEU A O 1
ATOM 609 N N . GLN A 1 74 ? -4.598 -4.541 2.933 1.00 98.44 74 GLN A N 1
ATOM 610 C CA . GLN A 1 74 ? -5.823 -4.406 2.139 1.00 98.44 74 GLN A CA 1
ATOM 611 C C . GLN A 1 74 ? -6.854 -5.480 2.490 1.00 98.44 74 GLN A C 1
ATOM 613 O O . GLN A 1 74 ? -8.027 -5.167 2.680 1.00 98.44 74 GLN A O 1
ATOM 618 N N . VAL A 1 75 ? -6.420 -6.736 2.651 1.00 98.50 75 VAL A N 1
ATOM 619 C CA . VAL A 1 75 ? -7.303 -7.817 3.112 1.00 98.50 75 VAL A CA 1
ATOM 620 C C . VAL A 1 75 ? -7.867 -7.514 4.496 1.00 98.50 75 VAL A C 1
ATOM 622 O O . VAL A 1 75 ? -9.064 -7.692 4.713 1.00 98.50 75 VAL A O 1
ATOM 625 N N . LEU A 1 76 ? -7.033 -7.021 5.413 1.00 98.06 76 LEU A N 1
ATOM 626 C CA . LEU A 1 76 ? -7.465 -6.645 6.759 1.00 98.06 76 LEU A CA 1
ATOM 627 C C . LEU A 1 76 ? -8.476 -5.486 6.747 1.00 98.06 76 LEU A C 1
ATOM 629 O O . LEU A 1 76 ? -9.403 -5.477 7.551 1.00 98.06 76 LEU A O 1
ATOM 633 N N . ALA A 1 77 ? -8.331 -4.551 5.806 1.00 97.81 77 ALA A N 1
ATOM 634 C CA . ALA A 1 77 ? -9.262 -3.448 5.574 1.00 97.81 77 ALA A CA 1
ATOM 635 C C . ALA A 1 77 ? -10.542 -3.860 4.815 1.00 97.81 77 ALA A C 1
ATOM 637 O O . ALA A 1 77 ? -11.447 -3.044 4.654 1.00 97.81 77 ALA A O 1
ATOM 638 N N . GLY A 1 78 ? -10.630 -5.106 4.336 1.00 98.00 78 GLY A N 1
ATOM 639 C CA . GLY A 1 78 ? -11.761 -5.616 3.556 1.00 98.00 78 GLY A CA 1
ATOM 640 C C . GLY A 1 78 ? -11.699 -5.331 2.049 1.00 98.00 78 GLY A C 1
ATOM 641 O O . GLY A 1 78 ? -12.640 -5.670 1.331 1.00 98.00 78 GLY A O 1
ATOM 642 N N . ASP A 1 79 ? -10.602 -4.768 1.536 1.00 97.94 79 ASP A N 1
ATOM 643 C CA . ASP A 1 79 ? -10.422 -4.452 0.114 1.00 97.94 79 ASP A CA 1
ATOM 644 C C . ASP A 1 79 ? -9.722 -5.594 -0.647 1.00 97.94 79 ASP A C 1
ATOM 646 O O . ASP A 1 79 ? -8.524 -5.586 -0.937 1.00 97.94 79 ASP A O 1
ATOM 650 N N . ILE A 1 80 ? -10.493 -6.640 -0.944 1.00 98.31 80 ILE A N 1
ATOM 651 C CA . ILE A 1 80 ? -9.964 -7.929 -1.415 1.00 98.31 80 ILE A CA 1
ATOM 652 C C . ILE A 1 80 ? -9.490 -7.899 -2.876 1.00 98.31 80 ILE A C 1
ATOM 654 O O . ILE A 1 80 ? -8.494 -8.535 -3.227 1.00 98.31 80 ILE A O 1
ATOM 658 N N . ASN A 1 81 ? -10.198 -7.197 -3.763 1.00 98.00 81 ASN A N 1
ATOM 659 C CA . ASN A 1 81 ? -9.938 -7.296 -5.204 1.00 98.00 81 ASN A CA 1
ATOM 660 C C . ASN A 1 81 ? -8.583 -6.689 -5.620 1.00 98.00 81 ASN A C 1
ATOM 662 O O . ASN A 1 81 ? -7.848 -7.359 -6.352 1.00 98.00 81 ASN A O 1
ATOM 666 N N . PRO A 1 82 ? -8.213 -5.467 -5.187 1.00 97.62 82 PRO A N 1
ATOM 667 C CA . PRO A 1 82 ? -6.876 -4.924 -5.414 1.00 97.62 82 PRO A CA 1
ATOM 668 C C . PRO A 1 82 ? -5.799 -5.772 -4.737 1.00 97.62 82 PRO A C 1
ATOM 670 O O . PRO A 1 82 ? -4.789 -6.065 -5.371 1.00 97.62 82 PRO A O 1
ATOM 673 N N . ALA A 1 83 ? -6.052 -6.268 -3.518 1.00 98.38 83 ALA A N 1
ATOM 674 C CA . ALA A 1 83 ? -5.109 -7.122 -2.799 1.00 98.38 83 ALA A CA 1
ATOM 675 C C . ALA A 1 83 ? -4.711 -8.364 -3.607 1.00 98.38 83 ALA A C 1
ATOM 677 O O . ALA A 1 83 ? -3.526 -8.675 -3.727 1.00 98.38 83 ALA A O 1
ATOM 678 N N . ILE A 1 84 ? -5.685 -9.047 -4.221 1.00 98.44 84 ILE A N 1
ATOM 679 C CA . ILE A 1 84 ? -5.429 -10.216 -5.076 1.00 98.44 84 ILE A CA 1
ATOM 680 C C . ILE A 1 84 ? -4.517 -9.848 -6.252 1.00 98.44 84 ILE A C 1
ATOM 682 O O . ILE A 1 84 ? -3.564 -10.579 -6.534 1.00 98.44 84 ILE A O 1
ATOM 686 N N . ARG A 1 85 ? -4.791 -8.732 -6.939 1.00 98.31 85 ARG A N 1
ATOM 687 C CA . ARG A 1 85 ? -4.021 -8.310 -8.122 1.00 98.31 85 ARG A CA 1
ATOM 688 C C . ARG A 1 85 ? -2.595 -7.915 -7.753 1.00 98.31 85 ARG A C 1
ATOM 690 O O . ARG A 1 85 ? -1.652 -8.422 -8.360 1.00 98.31 85 ARG A O 1
ATOM 697 N N . THR A 1 86 ? -2.437 -7.100 -6.715 1.00 97.44 86 THR A N 1
ATOM 698 C CA . THR A 1 86 ? -1.132 -6.665 -6.201 1.00 97.44 86 THR A CA 1
ATOM 699 C C . THR A 1 86 ? -0.311 -7.854 -5.701 1.00 97.44 86 THR A C 1
ATOM 701 O O . THR A 1 86 ? 0.844 -8.026 -6.085 1.00 97.44 86 THR A O 1
ATOM 704 N N . HIS A 1 87 ? -0.912 -8.755 -4.918 1.00 97.81 87 HIS A N 1
ATOM 705 C CA . HIS A 1 87 ? -0.230 -9.962 -4.448 1.00 97.81 87 HIS A CA 1
ATOM 706 C C . HIS A 1 87 ? 0.184 -10.881 -5.608 1.00 97.81 87 HIS A C 1
ATOM 708 O O . HIS A 1 87 ? 1.286 -11.429 -5.598 1.00 97.81 87 HIS A O 1
ATOM 714 N N . ALA A 1 88 ? -0.660 -11.041 -6.635 1.00 98.00 88 ALA A N 1
ATOM 715 C CA . ALA A 1 88 ? -0.306 -11.813 -7.827 1.00 98.00 88 ALA A CA 1
ATOM 716 C C . ALA A 1 88 ? 0.884 -11.195 -8.581 1.00 98.00 88 ALA A C 1
ATOM 718 O O . ALA A 1 88 ? 1.768 -11.927 -9.037 1.00 98.00 88 ALA A O 1
ATOM 719 N N . ALA A 1 89 ? 0.942 -9.864 -8.668 1.00 96.12 89 ALA A N 1
ATOM 720 C CA . ALA A 1 89 ? 2.064 -9.139 -9.251 1.00 96.12 89 ALA A CA 1
ATOM 721 C C . ALA A 1 89 ? 3.359 -9.361 -8.449 1.00 96.12 89 ALA A C 1
ATOM 723 O O . ALA A 1 89 ? 4.373 -9.759 -9.029 1.00 96.12 89 ALA A O 1
ATOM 724 N N . PHE A 1 90 ? 3.315 -9.238 -7.120 1.00 94.94 90 PHE A N 1
ATOM 725 C CA . PHE A 1 90 ? 4.470 -9.499 -6.247 1.00 94.94 90 PHE A CA 1
ATOM 726 C C . PHE A 1 90 ? 4.943 -10.955 -6.351 1.00 94.94 90 PHE A C 1
ATOM 728 O O . PHE A 1 90 ? 6.134 -11.224 -6.519 1.00 94.94 90 PHE A O 1
ATOM 735 N N . LEU A 1 91 ? 4.006 -11.907 -6.356 1.00 96.00 91 LEU A N 1
ATOM 736 C CA . LEU A 1 91 ? 4.302 -13.327 -6.534 1.00 96.00 91 LEU A CA 1
ATOM 737 C C . LEU A 1 91 ? 4.945 -13.618 -7.896 1.00 96.00 91 LEU A C 1
ATOM 739 O O . LEU A 1 91 ? 5.778 -14.518 -7.995 1.00 96.00 91 LEU A O 1
ATOM 743 N N . SER A 1 92 ? 4.592 -12.877 -8.949 1.00 95.56 92 SER A N 1
ATOM 744 C CA . SER A 1 92 ? 5.215 -13.036 -10.269 1.00 95.56 92 SER A CA 1
ATOM 745 C C . SER A 1 92 ? 6.701 -12.658 -10.258 1.00 95.56 92 SER A C 1
ATOM 747 O O . SER A 1 92 ? 7.516 -13.375 -10.843 1.00 95.56 92 SER A O 1
ATOM 749 N N . VAL A 1 93 ? 7.069 -11.601 -9.524 1.00 94.19 93 VAL A N 1
ATOM 750 C CA . VAL A 1 93 ? 8.466 -11.189 -9.324 1.00 94.19 93 VAL A CA 1
ATOM 751 C C . VAL A 1 93 ? 9.207 -12.256 -8.526 1.00 94.19 93 VAL A C 1
ATOM 753 O O . VAL A 1 93 ? 10.249 -12.735 -8.973 1.00 94.19 93 VAL A O 1
ATOM 756 N N . TRP A 1 94 ? 8.628 -12.710 -7.412 1.00 94.44 94 TRP A N 1
ATOM 757 C CA . TRP A 1 94 ? 9.212 -13.779 -6.602 1.00 94.44 94 TRP A CA 1
ATOM 758 C C . TRP A 1 94 ? 9.434 -15.062 -7.412 1.00 94.44 94 TRP A C 1
ATOM 760 O O . TRP A 1 94 ? 10.511 -15.645 -7.364 1.00 94.44 94 TRP A O 1
ATOM 770 N N . ARG A 1 95 ? 8.459 -15.481 -8.231 1.00 95.31 95 ARG A N 1
ATOM 771 C CA . ARG A 1 95 ? 8.587 -16.669 -9.098 1.00 95.31 95 ARG A CA 1
ATOM 772 C C . ARG A 1 95 ? 9.686 -16.522 -10.147 1.00 95.31 95 ARG A C 1
ATOM 774 O O . ARG A 1 95 ? 10.293 -17.522 -10.516 1.00 95.31 95 ARG A O 1
ATOM 781 N N . ARG A 1 96 ? 9.924 -15.305 -10.644 1.00 93.25 96 ARG A N 1
ATOM 782 C CA . ARG A 1 96 ? 10.957 -15.029 -11.649 1.00 93.25 96 ARG A CA 1
ATOM 783 C C .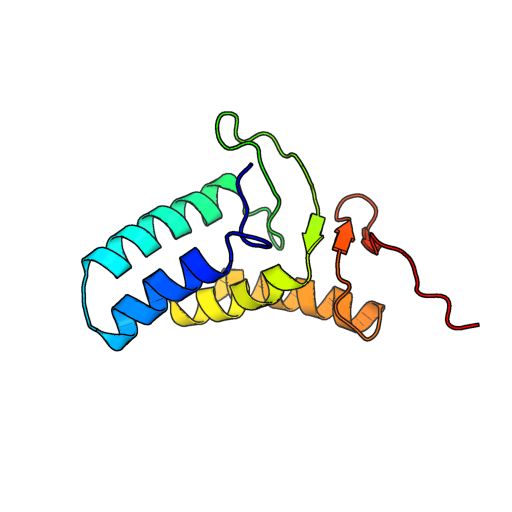 ARG A 1 96 ? 12.367 -15.079 -11.063 1.00 93.25 96 ARG A C 1
ATOM 785 O O . ARG A 1 96 ? 13.259 -15.593 -11.728 1.00 93.25 96 ARG A O 1
ATOM 792 N N . TYR A 1 97 ? 12.567 -14.535 -9.864 1.00 90.56 97 TYR A N 1
ATOM 793 C CA . TYR A 1 97 ? 13.900 -14.387 -9.262 1.00 90.56 97 TYR A CA 1
ATOM 794 C C . TYR A 1 97 ? 14.207 -15.406 -8.154 1.00 90.56 97 TYR A C 1
ATOM 796 O O . TYR A 1 97 ? 15.357 -15.537 -7.752 1.00 90.56 97 TYR A O 1
ATOM 804 N N . GLY A 1 98 ? 13.207 -16.141 -7.662 1.00 92.69 98 GLY A N 1
ATOM 805 C CA . GLY A 1 98 ? 13.317 -17.046 -6.510 1.00 92.69 98 GLY A CA 1
ATOM 806 C C . GLY A 1 98 ? 13.252 -16.341 -5.149 1.00 92.69 98 GLY A C 1
ATOM 807 O O . GLY A 1 98 ? 13.255 -17.003 -4.114 1.00 92.69 98 GLY A O 1
ATOM 808 N N . PHE A 1 99 ? 13.186 -15.009 -5.138 1.00 89.88 99 PHE A N 1
ATOM 809 C CA . PHE A 1 99 ? 13.076 -14.160 -3.954 1.00 89.88 99 PHE A CA 1
ATOM 810 C C . PHE A 1 99 ? 12.414 -12.825 -4.324 1.00 89.88 99 PHE A C 1
ATOM 812 O O . PHE A 1 99 ? 12.341 -12.463 -5.500 1.00 89.88 99 PHE A O 1
ATOM 819 N N . THR A 1 100 ? 11.934 -12.086 -3.323 1.00 91.25 100 THR A N 1
ATOM 820 C CA . THR A 1 100 ? 11.461 -10.708 -3.513 1.00 91.25 100 THR A CA 1
ATOM 821 C C . THR A 1 100 ? 12.680 -9.785 -3.488 1.00 91.25 100 THR A C 1
ATOM 823 O O . THR A 1 100 ? 13.343 -9.722 -2.452 1.00 91.25 100 THR A O 1
ATOM 826 N N . PRO A 1 101 ? 13.033 -9.117 -4.598 1.00 92.25 101 PRO A N 1
ATOM 827 C CA . PRO A 1 101 ? 14.183 -8.225 -4.630 1.00 92.25 101 PRO A CA 1
ATOM 828 C C . PRO A 1 101 ? 13.934 -6.981 -3.777 1.00 92.25 101 PRO A C 1
ATOM 830 O O . PRO A 1 101 ? 12.791 -6.555 -3.629 1.00 92.25 101 PRO A O 1
ATOM 833 N N . GLU A 1 102 ? 15.011 -6.370 -3.281 1.00 91.19 102 GLU A N 1
ATOM 834 C CA . GLU A 1 102 ? 14.935 -5.127 -2.503 1.00 91.19 102 GLU A CA 1
ATOM 835 C C . GLU A 1 102 ? 14.277 -3.990 -3.294 1.00 91.19 102 GLU A C 1
ATOM 837 O O . GLU A 1 102 ? 13.439 -3.260 -2.770 1.00 91.19 102 GLU A O 1
ATOM 842 N N . GLY A 1 103 ? 14.602 -3.899 -4.586 1.00 91.62 103 GLY A N 1
ATOM 843 C CA . GLY A 1 103 ? 13.957 -3.010 -5.538 1.00 91.62 103 GLY A CA 1
ATOM 844 C C . GLY A 1 103 ? 13.735 -3.698 -6.883 1.00 91.62 103 GLY A C 1
ATOM 845 O O . GLY A 1 103 ? 14.559 -4.487 -7.348 1.00 91.62 103 GLY A O 1
ATOM 846 N N . PHE A 1 104 ? 12.630 -3.377 -7.541 1.00 91.19 104 PHE A N 1
ATOM 847 C CA . PHE A 1 104 ? 12.263 -3.846 -8.871 1.00 91.19 104 PHE A CA 1
ATOM 848 C C . PHE A 1 104 ? 11.725 -2.675 -9.687 1.00 91.19 104 PHE A C 1
ATOM 850 O O . PHE A 1 104 ? 10.683 -2.094 -9.379 1.00 91.19 104 PHE A O 1
ATOM 857 N N . ASN A 1 105 ? 12.459 -2.311 -10.731 1.00 91.06 105 ASN A N 1
ATOM 858 C CA . ASN A 1 105 ? 12.102 -1.203 -11.596 1.00 91.06 105 ASN A CA 1
ATOM 859 C C . ASN A 1 105 ? 10.949 -1.616 -12.517 1.00 91.06 105 ASN A C 1
ATOM 861 O O . ASN A 1 105 ? 11.078 -2.556 -13.303 1.00 91.06 105 ASN A O 1
ATOM 865 N N . LEU A 1 106 ? 9.829 -0.901 -12.439 1.00 88.75 106 LEU A N 1
ATOM 866 C CA . LEU A 1 106 ? 8.611 -1.223 -13.182 1.00 88.75 106 LEU A CA 1
ATOM 867 C C . LEU A 1 106 ? 8.683 -0.802 -14.655 1.00 88.75 106 LEU A C 1
ATOM 869 O O . LEU A 1 106 ? 7.955 -1.353 -15.476 1.00 88.75 106 LEU A O 1
ATOM 873 N N . ALA A 1 107 ? 9.573 0.131 -15.009 1.00 87.12 107 ALA A N 1
ATOM 874 C CA . ALA A 1 107 ? 9.765 0.564 -16.391 1.00 87.12 107 ALA A CA 1
ATOM 875 C C . ALA A 1 107 ? 10.658 -0.407 -17.179 1.00 87.12 107 ALA A C 1
ATOM 877 O O . ALA A 1 107 ? 10.350 -0.741 -18.322 1.00 87.12 107 ALA A O 1
ATOM 878 N N . SER A 1 108 ? 11.754 -0.883 -16.579 1.00 88.44 108 SER A N 1
ATOM 879 C CA . SER A 1 108 ? 12.674 -1.838 -17.220 1.00 88.44 108 SER A CA 1
ATOM 880 C C . SER A 1 108 ? 12.360 -3.305 -16.918 1.00 88.44 108 SER A C 1
ATOM 882 O O . SER A 1 108 ? 12.889 -4.188 -17.591 1.00 88.44 108 SER A O 1
ATOM 884 N N . LEU A 1 109 ? 11.509 -3.582 -15.924 1.00 87.38 109 LEU A N 1
ATOM 885 C CA . LEU A 1 109 ? 11.185 -4.925 -15.427 1.00 87.38 109 LEU A CA 1
ATOM 886 C C . LEU A 1 109 ? 12.427 -5.717 -14.982 1.00 87.38 109 LEU A C 1
ATOM 888 O O . LEU A 1 109 ? 12.559 -6.917 -15.269 1.00 87.38 109 LEU A O 1
ATOM 892 N N . THR A 1 110 ? 13.335 -5.034 -14.281 1.00 88.12 110 THR A N 1
ATOM 893 C CA . THR A 1 110 ? 14.600 -5.573 -13.758 1.00 88.12 110 THR A CA 1
ATOM 894 C C . THR A 1 110 ? 14.778 -5.254 -12.278 1.00 88.12 110 THR A C 1
ATOM 896 O O . THR A 1 110 ? 14.265 -4.255 -11.778 1.00 88.12 110 THR A O 1
ATOM 899 N N . VAL A 1 111 ? 15.560 -6.078 -11.577 1.00 86.69 111 VAL A N 1
ATOM 900 C CA . VAL A 1 111 ? 15.987 -5.795 -10.199 1.00 86.69 111 VAL A CA 1
ATOM 901 C C . VAL A 1 111 ? 16.812 -4.508 -10.164 1.00 86.69 111 VAL A C 1
ATOM 903 O O . VAL A 1 111 ? 17.662 -4.284 -11.027 1.00 86.69 111 VAL A O 1
ATOM 906 N N . GLN A 1 112 ? 16.546 -3.668 -9.170 1.00 77.81 112 GLN A N 1
ATOM 907 C CA . GLN A 1 112 ? 17.277 -2.443 -8.882 1.00 77.81 112 GLN A CA 1
ATOM 908 C C . GLN A 1 112 ? 18.089 -2.657 -7.599 1.00 77.81 112 GLN A C 1
ATOM 910 O O . GLN A 1 112 ? 17.524 -2.810 -6.522 1.00 77.81 112 GLN A O 1
ATOM 915 N N . GLY A 1 113 ? 19.415 -2.707 -7.732 1.00 63.56 113 GLY A N 1
ATOM 916 C CA . GLY A 1 113 ? 20.346 -2.994 -6.635 1.00 63.56 113 GLY A CA 1
ATOM 917 C C . GLY A 1 113 ? 21.419 -4.002 -7.047 1.00 63.56 113 GLY A C 1
ATOM 918 O O . GLY A 1 113 ? 21.203 -4.806 -7.952 1.00 63.56 113 GLY A O 1
ATOM 919 N N . TYR A 1 114 ? 22.595 -3.919 -6.417 1.00 44.06 114 TYR A N 1
ATOM 920 C CA . TYR A 1 114 ? 23.732 -4.795 -6.697 1.00 44.06 114 TYR A CA 1
ATOM 921 C C . TYR A 1 114 ? 23.326 -6.259 -6.512 1.00 44.06 114 TYR A C 1
ATOM 923 O O . TYR A 1 114 ? 22.879 -6.654 -5.435 1.00 44.06 114 TYR A O 1
ATOM 931 N N . ILE A 1 115 ? 23.530 -7.076 -7.548 1.00 45.56 115 ILE A N 1
ATOM 932 C CA . ILE A 1 115 ? 23.734 -8.507 -7.342 1.00 45.56 115 ILE A CA 1
ATOM 933 C C . ILE A 1 115 ? 24.912 -8.573 -6.368 1.00 45.56 115 ILE A C 1
ATOM 935 O O . ILE A 1 115 ? 26.008 -8.126 -6.706 1.00 45.56 115 ILE A O 1
ATOM 939 N N . LEU A 1 116 ? 24.691 -9.051 -5.142 1.00 44.38 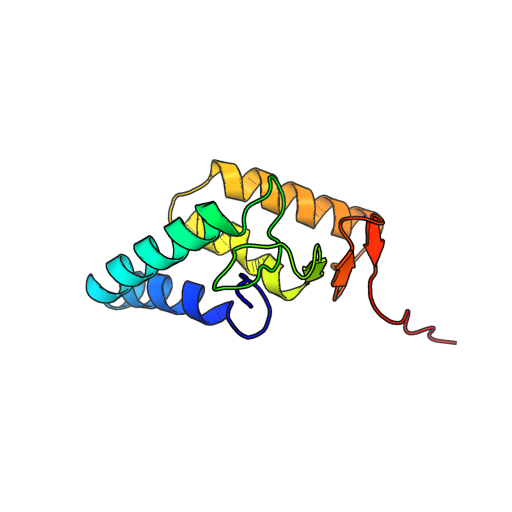116 LEU A N 1
ATOM 940 C CA . LEU A 1 116 ? 25.800 -9.574 -4.360 1.00 44.38 116 LEU A CA 1
ATOM 941 C C . LEU A 1 116 ? 26.290 -10.786 -5.152 1.00 44.38 116 LEU A C 1
ATOM 943 O O . LEU A 1 116 ? 25.757 -11.885 -5.011 1.00 44.38 116 LEU A O 1
ATOM 947 N N . GLU A 1 117 ? 27.227 -10.557 -6.070 1.00 38.06 117 GLU A N 1
ATOM 948 C CA . GLU A 1 117 ? 28.022 -11.623 -6.652 1.00 38.06 117 GLU A CA 1
ATOM 949 C C . GLU A 1 117 ? 28.799 -12.224 -5.486 1.00 38.06 117 GLU A C 1
ATOM 951 O O . GLU A 1 117 ? 29.822 -11.702 -5.049 1.00 38.06 117 GLU A O 1
ATOM 956 N N . VAL A 1 118 ? 28.256 -13.297 -4.919 1.00 40.81 118 VAL A N 1
ATOM 957 C CA . VAL A 1 118 ? 29.036 -14.201 -4.086 1.00 40.81 118 VAL A CA 1
ATOM 958 C C . VAL A 1 118 ? 29.929 -14.973 -5.056 1.00 40.81 118 VAL A C 1
ATOM 960 O O . VAL A 1 118 ? 29.532 -16.014 -5.579 1.00 40.81 118 VAL A O 1
ATOM 963 N N . THR A 1 119 ? 31.083 -14.384 -5.377 1.00 43.31 119 THR A N 1
ATOM 964 C CA . THR A 1 119 ? 32.277 -15.115 -5.833 1.00 43.31 119 THR A CA 1
ATOM 965 C C . THR A 1 119 ? 32.734 -16.105 -4.779 1.00 43.31 119 THR A C 1
ATOM 967 O O . THR A 1 119 ? 32.713 -15.719 -3.586 1.00 43.31 119 THR A O 1
#

Sequence (119 aa):
DAGIGTSIDSFYEYLLKAYLLFGDEEYLYIFQEAYSAAMHYLYHDPWYVEVNMDSAAIVWPLFNSLQAFWPGLQVLAGDINPAIRTHAAFLSVWRRYGFTPEGFNLASLTVQGYILEVT

pLDDT: mean 91.95, std 12.38, range [38.06, 98.62]

Organism: NCBI:txid97028

Secondary structure (DSSP, 8-state):
-B-SSTTTHHHHHHHHHHHHHH--HHHHHHHHHHHHHHHHHTEETTEE-EE-TTT--EEE-EEEGGGGGHHHHHHHTT-HHHHHHHHHHHHHHHHHHSS--SEEETTTTEE-S------

InterPro domains:
  IPR001382 Glycoside hydrolase family 47 [PF01532] (3-107)
  IPR001382 Glycoside hydrolase family 47 [PR00747] (5-22)
  IPR001382 Glycoside hydrolase family 47 [PR00747] (62-78)
  IPR012341 Six-hairpin glycosidase-like superfamily [G3DSA:1.50.10.10] (1-116)
  IPR036026 Seven-hairpin glycosidases [SSF48225] (2-107)
  IPR044674 ER degradation-enhancing alpha-mannosidase-like protein 1/2/3 [PTHR45679] (1-112)

Radius of gyration: 15.16 Å; chains: 1; bounding box: 45×36×38 Å